Protein AF-A0A838YU15-F1 (afdb_monomer)

Radius of gyration: 14.09 Å; Cα contacts (8 Å, |Δi|>4): 56; chains: 1; bounding box: 26×39×32 Å

Nearest PDB structures (foldseek):
  3thy-assembly1_A  TM=3.405E-01  e=1.687E+00  Homo sapi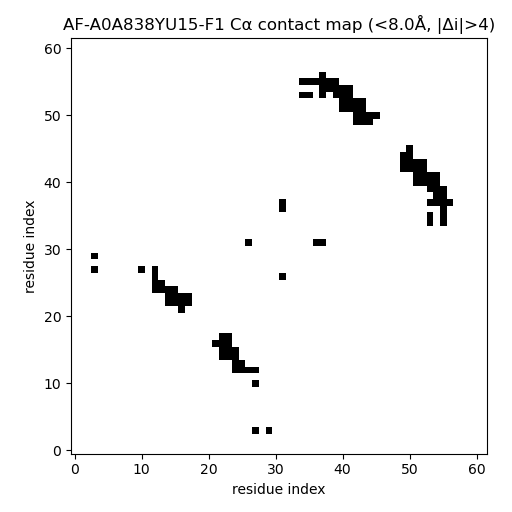ens
  8rz7-assembly1_A  TM=3.131E-01  e=5.794E+00  Homo sapiens

Mean predicted aligned error: 7.68 Å

Foldseek 3Di:
DDDDDPPDP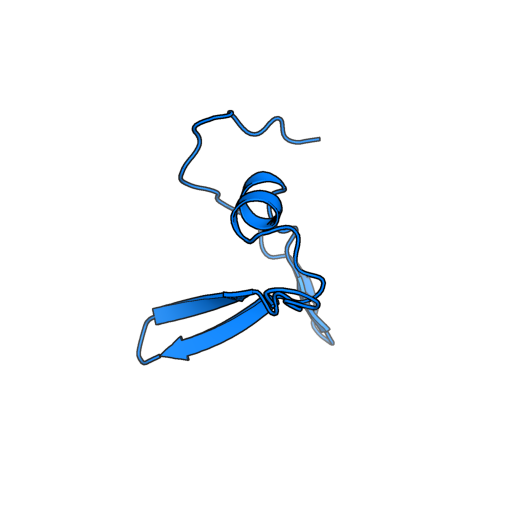DDDWDWDQDPPPGTDTDDDPVVCVVLVVAPDWDWDDDPPDTDIHGPPPCVDDD

Sequence (62 aa):
MTRWKKDETEFTVSLNLDETRGAICIVPKPVVEKLGNPKRIKFVIQDKNIIVNSDVYHKYMR

Solvent-accessible surface area (backbone atoms only — not comparable to full-atom values): 4392 Å² total; per-residue (Å²): 132,87,83,75,61,96,83,65,87,75,82,90,70,70,73,48,78,38,97,88,82,44,75,44,67,76,79,55,65,69,60,42,54,75,52,67,63,40,91,45,74,44,81,41,84,52,96,96,45,75,48,81,42,56,55,59,81,76,86,79,87,129

Secondary structure (DSSP, 8-state):
-----TT--------EEETTTEEE----HHHHHHTTS-S-EEEEEETTEEEEEE--------

pLDDT: mean 81.29, std 14.9, range [38.38, 92.75]

Structure (mmCIF, N/CA/C/O backbone):
data_AF-A0A838YU15-F1
#
_entry.id   AF-A0A838YU15-F1
#
loop_
_atom_site.group_PDB
_atom_site.id
_atom_site.type_symbol
_atom_site.label_atom_id
_atom_site.label_alt_id
_atom_site.label_comp_id
_atom_site.label_asym_id
_atom_site.label_entity_id
_atom_site.label_seq_id
_atom_site.pdbx_PDB_ins_code
_atom_site.Cartn_x
_atom_site.Cartn_y
_atom_site.Cartn_z
_atom_site.occupancy
_atom_site.B_iso_or_equiv
_atom_site.auth_seq_id
_atom_site.auth_comp_id
_atom_site.auth_asym_id
_atom_site.auth_atom_id
_atom_site.pdbx_PDB_model_num
ATOM 1 N N . MET A 1 1 ? 7.105 8.840 16.038 1.00 48.59 1 MET A N 1
ATOM 2 C CA . MET A 1 1 ? 6.019 7.850 15.862 1.00 48.59 1 MET A CA 1
ATOM 3 C C . MET A 1 1 ? 4.694 8.588 15.888 1.00 48.59 1 MET A C 1
ATOM 5 O O . MET A 1 1 ? 4.333 9.116 16.932 1.00 48.59 1 MET A O 1
ATOM 9 N N . THR A 1 2 ? 4.007 8.680 14.753 1.00 57.62 2 THR A N 1
ATOM 10 C CA . THR A 1 2 ? 2.634 9.196 14.678 1.00 57.62 2 THR A CA 1
ATOM 11 C C . THR A 1 2 ? 1.710 8.245 15.439 1.00 57.62 2 THR A C 1
ATOM 13 O O . THR A 1 2 ? 1.650 7.052 15.141 1.00 57.62 2 THR A O 1
ATOM 16 N N . ARG A 1 3 ? 1.046 8.752 16.483 1.00 66.12 3 ARG A N 1
ATOM 17 C CA . ARG A 1 3 ? -0.009 8.030 17.201 1.00 66.12 3 ARG A CA 1
ATOM 18 C C . ARG A 1 3 ? -1.278 8.119 16.358 1.00 66.12 3 ARG A C 1
ATOM 20 O O . ARG A 1 3 ? -1.976 9.122 16.428 1.00 66.12 3 ARG A O 1
ATOM 27 N N . TRP A 1 4 ? -1.537 7.102 15.550 1.00 73.12 4 TRP A N 1
ATOM 28 C CA . TRP A 1 4 ? -2.797 6.979 14.820 1.00 73.12 4 TRP A CA 1
ATOM 29 C C . TRP A 1 4 ? -3.942 6.742 15.806 1.00 73.12 4 TRP A C 1
ATO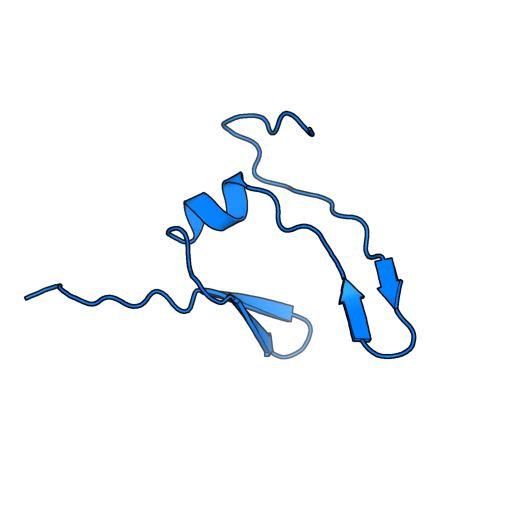M 31 O O . TRP A 1 4 ? -3.783 5.950 16.744 1.00 73.12 4 TRP A O 1
ATOM 41 N N . LYS A 1 5 ? -5.075 7.434 15.639 1.00 75.12 5 LYS A N 1
ATOM 42 C CA . LYS A 1 5 ? -6.248 7.165 16.485 1.00 75.12 5 LYS A CA 1
ATOM 43 C C . LYS A 1 5 ? -6.863 5.829 16.067 1.00 75.12 5 LYS A C 1
ATOM 45 O O . LYS A 1 5 ? -6.800 5.438 14.906 1.00 75.12 5 LYS A O 1
ATOM 50 N N . LYS A 1 6 ? -7.466 5.122 17.025 1.00 69.88 6 LYS A N 1
ATOM 51 C CA . LYS A 1 6 ? -8.021 3.774 16.814 1.00 69.88 6 LYS A CA 1
ATOM 52 C C . LYS A 1 6 ? -9.128 3.737 15.749 1.00 69.88 6 LYS A C 1
ATOM 54 O O . LYS A 1 6 ? -9.246 2.741 15.046 1.00 69.88 6 LYS A O 1
ATOM 59 N N . ASP A 1 7 ? -9.866 4.837 15.617 1.00 80.75 7 ASP A N 1
ATOM 60 C CA . ASP A 1 7 ? -11.034 4.961 14.737 1.00 80.75 7 ASP A CA 1
ATOM 61 C C . ASP A 1 7 ? -10.801 5.964 13.592 1.00 80.75 7 ASP A C 1
ATOM 63 O O . ASP A 1 7 ? -11.742 6.479 12.996 1.00 80.75 7 ASP A O 1
ATOM 67 N N . GLU A 1 8 ? -9.540 6.290 13.302 1.00 82.62 8 GLU A N 1
ATOM 68 C CA . GLU A 1 8 ? -9.178 7.167 12.190 1.00 82.62 8 GLU A CA 1
ATOM 69 C C . GLU A 1 8 ? -9.420 6.449 10.858 1.00 82.62 8 GLU A C 1
ATOM 71 O O . GLU A 1 8 ? -8.900 5.359 10.617 1.00 82.62 8 GLU A O 1
ATOM 76 N N . THR A 1 9 ? -10.244 7.047 10.001 1.00 87.25 9 THR A N 1
ATOM 77 C CA . THR A 1 9 ? -10.601 6.494 8.684 1.00 87.25 9 THR A CA 1
ATOM 78 C C . THR A 1 9 ? -9.858 7.166 7.537 1.00 87.25 9 THR A C 1
ATOM 80 O O . THR A 1 9 ? -9.850 6.643 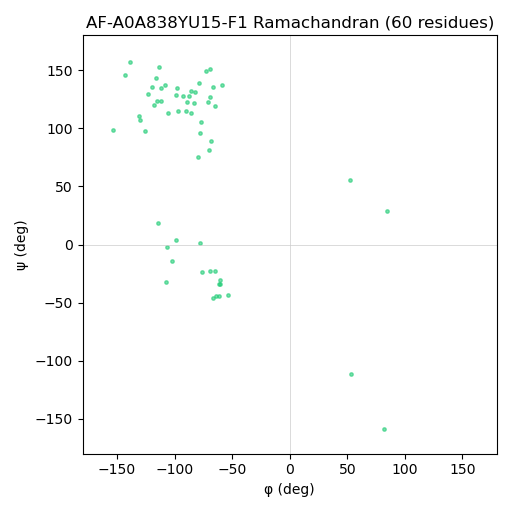6.426 1.00 87.25 9 THR A O 1
ATOM 83 N N . GLU A 1 10 ? -9.227 8.309 7.798 1.00 89.75 10 GLU A N 1
ATOM 84 C CA . GLU A 1 10 ? -8.542 9.125 6.803 1.00 89.75 10 GLU A CA 1
ATOM 85 C C . GLU A 1 10 ? -7.089 9.332 7.209 1.00 89.75 10 GLU A C 1
ATOM 87 O O . GLU A 1 10 ? -6.790 9.723 8.333 1.00 89.75 10 GLU A O 1
ATOM 92 N N . PHE A 1 11 ? -6.177 9.072 6.276 1.00 87.56 11 PHE A N 1
ATOM 93 C CA . PHE A 1 11 ? -4.748 9.171 6.523 1.00 87.56 11 PHE A CA 1
ATOM 94 C C . PHE A 1 11 ? -4.089 9.977 5.413 1.00 87.56 11 PHE A C 1
ATOM 96 O O . PHE A 1 11 ? -3.961 9.506 4.283 1.00 87.56 11 PHE A O 1
ATOM 103 N N . THR A 1 12 ? -3.619 11.173 5.749 1.00 89.94 12 THR A N 1
ATOM 104 C CA . THR A 1 12 ? -2.804 11.978 4.837 1.00 89.94 12 THR A CA 1
ATOM 105 C C . THR A 1 12 ? -1.338 11.616 5.030 1.00 89.94 12 THR A C 1
ATOM 1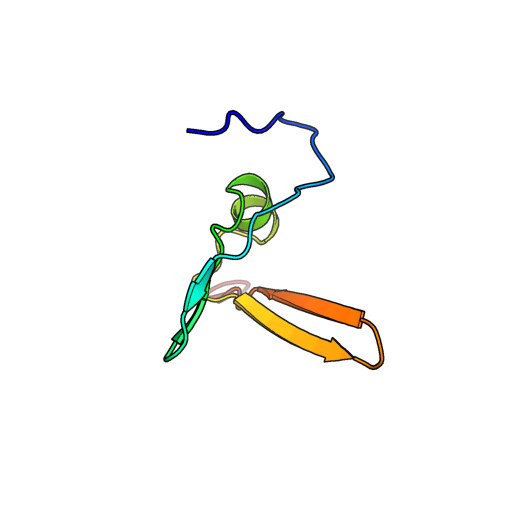07 O O . THR A 1 12 ? -0.803 11.721 6.135 1.00 89.94 12 THR A O 1
ATOM 110 N N . VAL A 1 13 ? -0.677 11.192 3.953 1.00 89.75 13 VAL A N 1
ATOM 111 C CA . VAL A 1 13 ? 0.758 10.888 3.949 1.00 89.75 13 VAL A CA 1
ATOM 112 C C . VAL A 1 13 ? 1.500 11.841 3.028 1.00 89.75 13 VAL A C 1
ATOM 114 O O . VAL A 1 13 ? 1.011 12.198 1.958 1.00 89.75 13 VAL A O 1
ATOM 117 N N . SER A 1 14 ? 2.704 12.231 3.432 1.00 91.25 14 SER A N 1
ATOM 118 C CA . SER A 1 14 ? 3.606 12.977 2.560 1.00 91.25 14 SER A CA 1
ATOM 119 C C . SER A 1 14 ? 4.283 12.028 1.576 1.00 91.25 14 SER A C 1
ATOM 121 O O . SER A 1 14 ? 4.713 10.932 1.950 1.00 91.25 14 SER A O 1
ATOM 123 N N . LEU A 1 15 ? 4.408 12.471 0.327 1.00 90.38 15 LEU A N 1
ATOM 124 C CA . LEU A 1 15 ? 5.212 11.800 -0.686 1.00 90.38 15 LEU A CA 1
ATOM 125 C C . LEU A 1 15 ? 6.613 12.407 -0.682 1.00 90.38 15 LEU A C 1
ATOM 127 O O . LEU A 1 15 ? 6.762 13.622 -0.794 1.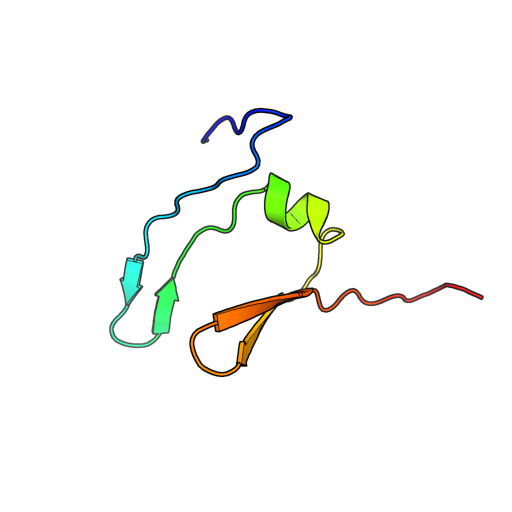00 90.38 15 LEU A O 1
ATOM 131 N N . ASN A 1 16 ? 7.629 11.561 -0.574 1.00 91.19 16 ASN A N 1
ATOM 132 C CA . ASN A 1 16 ? 9.000 11.939 -0.870 1.00 91.19 16 ASN A CA 1
ATOM 133 C C . ASN A 1 16 ? 9.313 11.506 -2.304 1.00 91.19 16 ASN A C 1
ATOM 135 O O . ASN A 1 16 ? 9.275 10.313 -2.601 1.00 91.19 16 ASN A O 1
ATOM 139 N N . LEU A 1 17 ? 9.557 12.462 -3.195 1.00 89.94 17 LEU A N 1
ATOM 140 C CA . LEU A 1 17 ? 9.857 12.174 -4.594 1.00 89.94 17 LEU A CA 1
ATOM 141 C C . LEU A 1 17 ? 11.355 11.907 -4.731 1.00 89.94 17 LEU A C 1
ATOM 143 O O . LEU A 1 17 ? 12.167 12.803 -4.526 1.00 89.94 17 LEU A O 1
ATOM 147 N N . ASP A 1 18 ? 11.705 10.671 -5.068 1.00 88.75 18 ASP A N 1
ATOM 148 C CA . ASP A 1 18 ? 13.061 10.282 -5.431 1.00 88.75 18 ASP A CA 1
ATOM 149 C C . ASP A 1 18 ? 13.175 10.240 -6.960 1.00 88.75 18 ASP A C 1
ATOM 151 O O . ASP A 1 18 ? 12.364 9.607 -7.642 1.00 88.75 18 ASP A O 1
ATOM 155 N N . GLU A 1 19 ? 14.184 10.914 -7.508 1.00 81.69 19 GLU A N 1
ATOM 156 C CA . GLU A 1 19 ? 14.350 11.072 -8.959 1.00 81.69 19 GLU A CA 1
ATOM 157 C C . GLU A 1 19 ? 14.617 9.746 -9.688 1.00 81.69 19 GLU A C 1
ATOM 159 O O . GLU A 1 19 ? 14.347 9.630 -10.881 1.00 81.69 19 GLU A O 1
ATOM 164 N N . THR A 1 20 ? 15.128 8.729 -8.988 1.00 86.06 20 THR A N 1
ATOM 165 C CA . THR A 1 20 ? 15.514 7.441 -9.587 1.00 86.06 20 THR A CA 1
ATOM 166 C C . THR A 1 20 ? 14.550 6.314 -9.217 1.00 86.06 20 THR A C 1
ATOM 168 O O . THR A 1 20 ? 14.341 5.380 -9.990 1.00 86.06 20 THR A O 1
ATOM 171 N N . ARG A 1 21 ? 13.972 6.368 -8.016 1.00 77.12 21 ARG A N 1
ATOM 172 C CA . ARG A 1 21 ? 13.162 5.297 -7.416 1.00 77.12 21 ARG A CA 1
ATOM 173 C C . ARG A 1 21 ? 11.666 5.611 -7.398 1.00 77.12 21 ARG A C 1
ATOM 175 O O . ARG A 1 21 ? 10.883 4.758 -6.984 1.00 77.12 21 ARG A O 1
ATOM 182 N N . GLY A 1 22 ? 11.267 6.795 -7.864 1.00 87.69 22 GLY A N 1
ATOM 183 C CA . GLY A 1 22 ? 9.882 7.256 -7.872 1.00 87.69 22 GLY A CA 1
ATOM 184 C C . GLY A 1 22 ? 9.4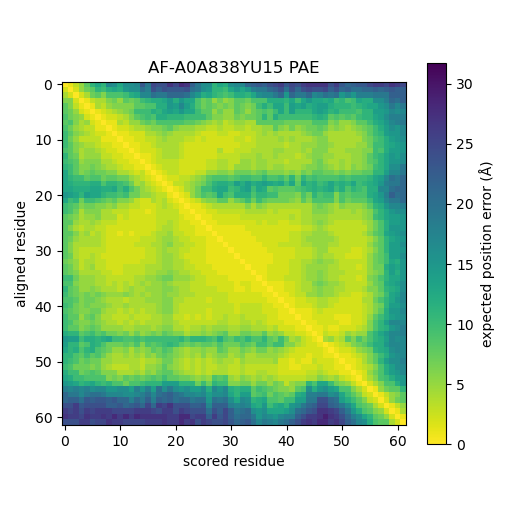39 7.840 -6.527 1.00 87.69 22 GLY A C 1
ATOM 185 O O . GLY A 1 22 ? 10.247 8.268 -5.710 1.00 87.69 22 GLY A O 1
ATOM 186 N N . ALA A 1 23 ? 8.129 7.881 -6.282 1.00 89.75 23 ALA A N 1
ATOM 187 C CA . ALA A 1 23 ? 7.581 8.416 -5.037 1.00 89.75 23 ALA A CA 1
ATOM 188 C C . ALA A 1 23 ? 7.617 7.378 -3.904 1.00 89.75 23 ALA A C 1
ATOM 190 O O . ALA A 1 23 ? 7.140 6.253 -4.057 1.00 89.75 23 ALA A O 1
ATOM 191 N N . ILE A 1 24 ? 8.120 7.781 -2.741 1.00 90.69 24 ILE A N 1
ATOM 192 C CA . ILE A 1 24 ? 8.182 6.972 -1.523 1.00 90.69 24 ILE A CA 1
ATOM 193 C C . ILE A 1 24 ? 7.225 7.564 -0.489 1.00 90.69 24 ILE A C 1
ATOM 195 O O . ILE A 1 24 ? 7.217 8.770 -0.246 1.00 90.69 24 ILE A O 1
ATOM 199 N N . CYS A 1 25 ? 6.447 6.709 0.171 1.00 90.81 25 CYS A N 1
ATOM 200 C CA . CYS A 1 25 ? 5.668 7.090 1.344 1.00 90.81 25 CYS A CA 1
ATOM 201 C C . CYS A 1 25 ? 5.711 6.001 2.414 1.00 90.81 25 CYS A C 1
ATOM 203 O O . CYS A 1 25 ? 5.963 4.827 2.134 1.00 90.81 25 CYS A O 1
ATOM 205 N N . ILE A 1 26 ? 5.455 6.405 3.655 1.00 90.12 26 ILE A N 1
ATOM 206 C CA . ILE A 1 26 ? 5.263 5.477 4.766 1.00 90.12 26 ILE A CA 1
ATOM 207 C C . ILE A 1 26 ? 3.776 5.151 4.830 1.00 90.12 26 ILE A C 1
ATOM 209 O O . ILE A 1 26 ? 2.961 6.025 5.120 1.00 90.12 26 ILE A O 1
ATOM 213 N N . VAL A 1 27 ? 3.428 3.889 4.587 1.00 89.50 27 VAL A N 1
ATOM 214 C CA . VAL A 1 27 ? 2.044 3.428 4.731 1.00 89.50 27 VAL A CA 1
ATOM 215 C C . VAL A 1 27 ? 1.676 3.418 6.222 1.00 89.50 27 VAL A C 1
ATOM 217 O O . VAL A 1 27 ? 2.402 2.812 7.019 1.00 89.50 27 VAL A O 1
ATOM 220 N N . PRO A 1 28 ? 0.570 4.064 6.636 1.00 90.00 28 PRO A N 1
ATOM 221 C CA . PRO A 1 28 ? 0.133 4.064 8.026 1.00 90.00 28 PRO A CA 1
ATOM 222 C C . PRO A 1 28 ? -0.109 2.642 8.532 1.00 90.00 28 PRO A C 1
ATOM 224 O O . PRO A 1 28 ? -0.740 1.823 7.860 1.00 90.00 28 PRO A O 1
ATOM 227 N N . LYS A 1 29 ? 0.346 2.357 9.755 1.00 88.44 29 LYS A N 1
ATOM 228 C CA . LYS A 1 29 ? 0.196 1.033 10.375 1.00 88.44 29 LYS A CA 1
ATOM 229 C C . LYS A 1 29 ? -1.261 0.530 10.387 1.00 88.44 29 LYS A C 1
ATOM 231 O O . LYS A 1 29 ? -1.455 -0.623 10.010 1.00 88.44 29 LYS A O 1
ATOM 236 N N . PRO A 1 30 ? -2.279 1.358 10.713 1.00 88.81 30 PRO A N 1
ATOM 237 C CA . PRO A 1 30 ? -3.670 0.905 10.690 1.00 88.81 30 PRO A CA 1
ATOM 238 C C . PRO A 1 30 ? -4.134 0.433 9.309 1.00 88.81 30 PRO A C 1
ATOM 240 O O . PRO A 1 30 ? -4.900 -0.519 9.220 1.00 88.81 30 PRO A O 1
ATOM 243 N N . VAL A 1 31 ? -3.639 1.043 8.224 1.00 88.06 31 VAL A N 1
ATOM 244 C CA . VAL A 1 31 ? -3.960 0.621 6.850 1.00 88.06 31 VAL A CA 1
ATOM 245 C C . VAL A 1 31 ? -3.372 -0.763 6.569 1.00 88.06 31 VAL A C 1
ATOM 247 O O . VAL A 1 31 ? -4.071 -1.641 6.070 1.00 88.06 31 VAL A O 1
ATOM 250 N N . VAL A 1 32 ? -2.109 -0.991 6.944 1.00 88.06 32 VAL A N 1
ATOM 251 C CA . VAL A 1 32 ? -1.440 -2.297 6.788 1.00 88.06 32 VAL A CA 1
ATOM 252 C C . VAL A 1 32 ? -2.154 -3.388 7.595 1.00 88.06 32 VAL A C 1
ATOM 254 O O . VAL A 1 32 ? -2.402 -4.477 7.076 1.00 88.06 32 VAL A O 1
ATOM 257 N N . GLU A 1 33 ? -2.528 -3.090 8.841 1.00 87.56 33 GLU A N 1
ATOM 258 C CA . GLU A 1 33 ? -3.269 -4.006 9.714 1.00 87.56 33 GLU A CA 1
ATOM 259 C C . GLU A 1 33 ? -4.660 -4.320 9.146 1.00 87.56 33 GLU A C 1
ATOM 261 O O . GLU A 1 33 ? -5.046 -5.488 9.078 1.00 87.56 33 GLU A O 1
ATOM 266 N N . LYS A 1 34 ? -5.386 -3.302 8.661 1.00 85.31 34 LYS A N 1
ATOM 267 C CA . LYS A 1 34 ? -6.712 -3.455 8.041 1.00 85.31 34 LYS A CA 1
ATOM 268 C C . LYS A 1 34 ? -6.672 -4.329 6.786 1.00 85.31 34 LYS A C 1
ATOM 270 O O . LYS A 1 34 ? -7.611 -5.078 6.539 1.00 85.31 34 LYS A O 1
ATOM 275 N N . LEU A 1 35 ? -5.577 -4.262 6.029 1.00 86.06 35 LEU A N 1
ATOM 276 C CA . LEU A 1 35 ? -5.325 -5.090 4.849 1.00 86.06 35 LEU A CA 1
ATOM 277 C C . LEU A 1 35 ? -4.868 -6.526 5.174 1.00 86.06 35 LEU A C 1
ATOM 279 O O . LEU A 1 35 ? -4.594 -7.294 4.249 1.00 86.06 35 LEU A O 1
ATOM 283 N N . GLY A 1 36 ? -4.770 -6.898 6.455 1.00 88.50 36 GLY A N 1
ATOM 284 C CA . GLY A 1 36 ? -4.375 -8.238 6.891 1.00 88.50 36 GLY A CA 1
ATOM 285 C C . GLY A 1 36 ? -2.862 -8.459 6.965 1.00 88.50 36 GLY A C 1
ATOM 286 O O . GLY A 1 36 ? -2.408 -9.585 6.783 1.00 88.50 36 GLY A O 1
ATOM 287 N N . ASN A 1 37 ? -2.075 -7.407 7.223 1.00 88.44 37 ASN A N 1
ATOM 288 C CA . ASN A 1 37 ? -0.605 -7.449 7.288 1.00 88.44 37 ASN A CA 1
ATOM 289 C C . ASN A 1 37 ? 0.054 -8.090 6.048 1.00 88.44 37 ASN A C 1
ATOM 291 O O . ASN A 1 37 ? 0.821 -9.054 6.168 1.00 88.44 37 ASN A O 1
ATOM 295 N N . PRO A 1 38 ? -0.234 -7.583 4.838 1.00 90.12 38 PRO A N 1
ATOM 296 C CA . PRO A 1 38 ? 0.291 -8.170 3.618 1.00 90.12 38 PRO A CA 1
ATOM 297 C C . PRO A 1 38 ? 1.800 -7.953 3.479 1.00 90.12 38 PRO A C 1
ATOM 299 O O . PRO A 1 38 ? 2.348 -6.938 3.905 1.00 90.12 38 PRO A O 1
ATOM 302 N N . LYS A 1 39 ? 2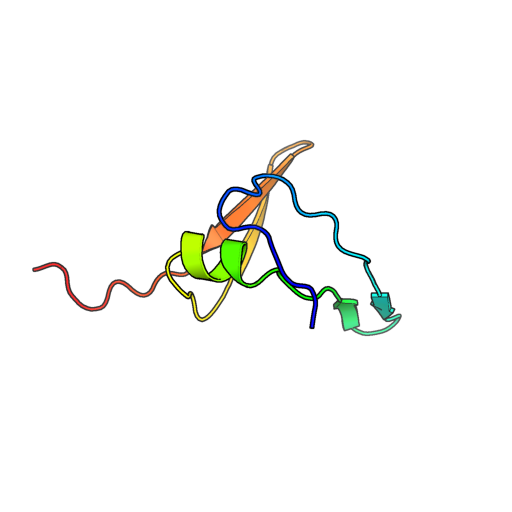.475 -8.881 2.792 1.00 89.06 39 LYS A N 1
ATOM 303 C CA . LYS A 1 39 ? 3.891 -8.710 2.422 1.00 89.06 39 LYS A CA 1
ATOM 304 C C . LYS A 1 39 ? 4.083 -7.745 1.253 1.00 89.06 39 LYS A C 1
ATOM 306 O O . LYS A 1 39 ? 5.173 -7.210 1.078 1.00 89.06 39 LYS A O 1
ATOM 311 N N . ARG A 1 40 ? 3.051 -7.573 0.421 1.00 88.38 40 ARG A N 1
ATOM 312 C CA . ARG A 1 40 ? 3.060 -6.710 -0.763 1.00 88.38 40 ARG A CA 1
ATOM 313 C C . ARG A 1 40 ? 1.708 -6.035 -0.936 1.00 88.38 40 ARG A C 1
ATOM 315 O O . ARG A 1 40 ? 0.667 -6.632 -0.669 1.00 88.38 40 ARG A O 1
ATOM 322 N N . ILE A 1 41 ? 1.743 -4.805 -1.428 1.00 89.19 41 ILE A N 1
ATOM 323 C CA . ILE A 1 41 ? 0.563 -4.021 -1.776 1.00 89.19 41 ILE A CA 1
ATOM 324 C C . ILE A 1 41 ? 0.660 -3.706 -3.268 1.00 89.19 41 ILE A C 1
ATOM 326 O O . ILE A 1 41 ? 1.733 -3.358 -3.759 1.00 89.19 41 ILE A O 1
ATOM 330 N N . LYS A 1 42 ? -0.443 -3.865 -3.995 1.00 90.06 42 LYS A N 1
ATOM 331 C CA . LYS A 1 42 ? -0.546 -3.590 -5.425 1.00 90.06 42 LYS A CA 1
ATOM 332 C C . LYS A 1 42 ? -1.455 -2.389 -5.641 1.00 90.06 42 LYS A C 1
ATOM 334 O O . LYS A 1 42 ? -2.619 -2.418 -5.251 1.00 90.06 42 LYS A O 1
ATOM 339 N N . PHE A 1 43 ? -0.934 -1.371 -6.313 1.00 89.12 43 PHE A N 1
ATOM 340 C CA . PHE A 1 43 ? -1.726 -0.256 -6.821 1.00 89.12 43 PHE A CA 1
ATOM 341 C C . PHE A 1 43 ? -2.250 -0.620 -8.212 1.00 89.12 43 PHE A C 1
ATOM 343 O O . PHE A 1 43 ? -1.486 -1.058 -9.073 1.00 89.12 43 PHE A O 1
ATOM 350 N N . VAL A 1 44 ? -3.554 -0.482 -8.423 1.00 90.25 44 VAL A N 1
ATOM 351 C CA . VAL A 1 44 ? -4.223 -0.728 -9.702 1.00 90.25 44 VAL A CA 1
ATOM 352 C C . VAL A 1 44 ? -4.854 0.579 -10.154 1.00 90.25 44 VAL A C 1
ATOM 354 O O . VAL A 1 44 ? -5.695 1.133 -9.452 1.00 90.25 44 VAL A O 1
ATOM 357 N N . ILE A 1 45 ? -4.439 1.073 -11.317 1.00 92.75 45 ILE A N 1
ATOM 358 C CA . ILE A 1 45 ? -5.010 2.277 -11.922 1.00 92.75 45 ILE A CA 1
ATOM 359 C C . ILE A 1 45 ? -6.279 1.861 -12.670 1.00 92.75 45 ILE A C 1
ATOM 361 O O . ILE A 1 45 ? -6.220 1.000 -13.548 1.00 92.75 45 ILE A O 1
ATOM 365 N N . GLN A 1 46 ? -7.417 2.445 -12.299 1.00 92.50 46 GLN A N 1
ATOM 366 C CA . GLN A 1 46 ? -8.702 2.270 -12.976 1.00 92.50 46 GLN A CA 1
ATOM 367 C C . GLN A 1 46 ? -9.302 3.649 -13.249 1.00 92.50 46 GLN A C 1
ATOM 369 O O . GLN A 1 46 ? -9.750 4.338 -12.332 1.00 92.50 46 GLN A O 1
ATOM 374 N N . ASP A 1 47 ? -9.285 4.059 -14.516 1.00 92.12 47 ASP A N 1
ATOM 375 C CA . ASP A 1 47 ? -9.706 5.386 -14.968 1.00 92.12 47 ASP A CA 1
ATOM 376 C C . ASP A 1 47 ? -8.998 6.521 -14.205 1.00 92.12 47 ASP A C 1
ATOM 378 O O . ASP A 1 47 ? -7.793 6.725 -14.348 1.00 92.12 47 ASP A O 1
ATOM 382 N N . LYS A 1 48 ? -9.755 7.266 -13.388 1.00 92.62 48 LYS A N 1
ATOM 383 C CA . LYS A 1 48 ? -9.281 8.375 -12.547 1.00 92.62 48 LYS A CA 1
ATOM 384 C C . LYS A 1 48 ? -9.043 7.962 -11.091 1.00 92.62 48 LYS A C 1
ATOM 386 O O . LYS A 1 48 ? -8.739 8.817 -10.264 1.00 92.62 48 LYS A O 1
ATOM 391 N N . ASN A 1 49 ? -9.203 6.679 -10.775 1.00 91.62 49 ASN A N 1
ATOM 392 C CA . ASN A 1 49 ? -9.078 6.135 -9.431 1.00 91.62 49 ASN A CA 1
ATOM 393 C C . ASN A 1 49 ? -7.876 5.193 -9.329 1.00 91.62 49 ASN A C 1
ATOM 395 O O . ASN A 1 49 ? -7.475 4.534 -10.291 1.00 91.62 49 ASN A O 1
ATOM 399 N N . ILE A 1 50 ? -7.324 5.094 -8.122 1.00 88.81 50 ILE A N 1
ATOM 400 C CA . ILE A 1 50 ? -6.326 4.086 -7.775 1.00 88.81 50 ILE A CA 1
ATOM 401 C C . ILE A 1 50 ? -6.942 3.170 -6.725 1.00 88.81 50 ILE A C 1
ATOM 403 O O . ILE A 1 50 ? -7.359 3.625 -5.662 1.00 88.81 50 ILE A O 1
ATOM 407 N N . ILE A 1 51 ? -6.976 1.875 -7.023 1.00 88.12 51 ILE A N 1
ATOM 408 C CA . ILE A 1 51 ? -7.386 0.835 -6.083 1.00 88.12 51 ILE A CA 1
ATOM 409 C C . ILE A 1 51 ? -6.137 0.216 -5.467 1.00 88.12 51 ILE A C 1
ATOM 411 O O . ILE A 1 51 ? -5.172 -0.105 -6.163 1.00 88.12 51 ILE A O 1
ATOM 415 N N . VAL A 1 52 ? -6.165 0.031 -4.152 1.00 85.56 52 VAL A N 1
ATOM 416 C CA . VAL A 1 52 ? -5.081 -0.586 -3.390 1.00 85.56 52 VAL A CA 1
ATOM 417 C C . VAL A 1 52 ? -5.508 -1.991 -2.986 1.00 85.56 52 VAL A C 1
ATOM 419 O O . VAL A 1 52 ? -6.419 -2.156 -2.181 1.00 85.56 52 VAL A O 1
ATOM 422 N N . ASN A 1 53 ? -4.833 -3.000 -3.532 1.00 86.56 53 ASN A N 1
ATOM 423 C CA . ASN A 1 53 ? -5.070 -4.404 -3.212 1.00 86.56 53 ASN A CA 1
ATOM 424 C C . ASN A 1 53 ? -3.915 -4.960 -2.379 1.00 86.56 53 ASN A C 1
ATOM 426 O O . ASN A 1 53 ? -2.745 -4.729 -2.690 1.00 86.56 53 ASN A O 1
ATOM 430 N N . SER A 1 54 ? -4.221 -5.739 -1.348 1.00 85.62 54 SER A N 1
ATOM 431 C CA . SER A 1 54 ? -3.221 -6.523 -0.632 1.00 85.62 54 SER A CA 1
ATOM 432 C C . SER A 1 54 ? -3.001 -7.870 -1.314 1.00 85.62 54 SER A C 1
ATOM 434 O O . SER A 1 54 ? -3.947 -8.590 -1.621 1.00 85.62 54 SER A O 1
ATOM 436 N N . ASP A 1 55 ? -1.739 -8.242 -1.529 1.00 78.38 55 ASP A N 1
ATOM 437 C CA . ASP A 1 55 ? -1.378 -9.617 -1.884 1.00 78.38 55 ASP A CA 1
ATOM 438 C C . ASP A 1 55 ? -1.371 -10.437 -0.586 1.00 78.38 55 ASP A C 1
ATOM 440 O O . ASP A 1 55 ? -0.330 -10.666 0.044 1.00 78.38 55 ASP A O 1
ATOM 444 N N . VAL A 1 56 ? -2.572 -10.760 -0.097 1.00 61.97 56 VAL A N 1
ATOM 445 C CA . VAL A 1 56 ? -2.738 -11.625 1.070 1.00 61.97 56 VAL A CA 1
ATOM 446 C C . VAL A 1 56 ? -2.505 -13.050 0.600 1.00 61.97 56 VAL A C 1
ATOM 448 O O . VAL A 1 56 ? -3.341 -13.658 -0.063 1.00 61.97 56 VAL A O 1
ATOM 451 N N . TYR A 1 57 ? -1.350 -13.603 0.953 1.00 50.91 57 TYR A N 1
ATOM 452 C CA . TYR A 1 57 ? -1.081 -15.018 0.750 1.00 50.91 57 TYR A CA 1
ATOM 453 C C . TYR A 1 57 ? -1.979 -15.824 1.705 1.00 50.91 57 TYR A C 1
ATOM 455 O O . TYR A 1 57 ? -1.597 -16.111 2.840 1.00 50.91 57 TYR A O 1
ATOM 463 N N . HIS A 1 58 ? -3.195 -16.170 1.277 1.00 49.16 58 HIS A N 1
ATOM 464 C CA . HIS A 1 58 ? -4.062 -17.108 1.992 1.00 49.16 58 HIS A CA 1
ATOM 465 C C . HIS A 1 58 ? -3.467 -18.513 1.883 1.00 49.16 58 HIS A C 1
ATOM 467 O O . HIS A 1 58 ? -3.856 -19.303 1.030 1.00 49.16 58 HIS A O 1
ATOM 473 N N . LY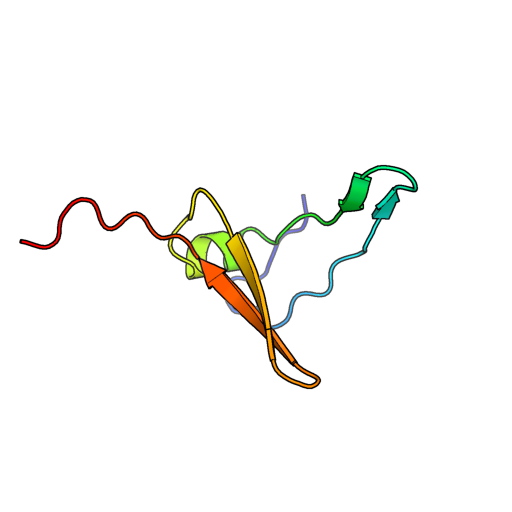S A 1 59 ? -2.473 -18.832 2.725 1.00 41.69 59 LYS A N 1
ATOM 474 C CA . LYS A 1 59 ? -1.837 -20.153 2.663 1.00 41.69 59 LYS A CA 1
ATOM 475 C C . LYS A 1 59 ? -2.762 -21.280 3.125 1.00 41.69 59 LYS A C 1
ATOM 477 O O . LYS A 1 59 ? -2.537 -22.404 2.708 1.00 41.69 59 LYS A O 1
ATOM 482 N N . TYR A 1 60 ? -3.795 -21.026 3.929 1.00 45.53 60 TYR A N 1
ATOM 483 C CA . TYR A 1 60 ? -4.694 -22.086 4.391 1.00 45.53 60 TYR A CA 1
ATOM 484 C C . TYR A 1 60 ? -6.087 -21.539 4.718 1.00 45.53 60 TYR A C 1
ATOM 486 O O . TYR A 1 60 ? -6.316 -21.022 5.806 1.00 45.53 60 TYR A O 1
ATOM 494 N N . MET A 1 61 ? -7.021 -21.689 3.783 1.00 38.38 61 MET A N 1
ATOM 495 C CA . MET A 1 61 ? -8.422 -21.947 4.113 1.00 38.38 61 MET A CA 1
ATOM 496 C C . MET A 1 61 ? -8.805 -23.208 3.344 1.00 38.38 61 MET A C 1
ATOM 498 O O . MET A 1 61 ? -9.009 -23.175 2.132 1.00 38.38 61 MET A O 1
ATOM 502 N N . ARG A 1 62 ? -8.754 -24.329 4.060 1.00 39.41 62 ARG A N 1
ATOM 503 C CA . ARG A 1 62 ? -9.271 -25.635 3.670 1.00 39.41 62 ARG A CA 1
ATOM 504 C C . ARG A 1 62 ? -10.351 -25.993 4.676 1.00 39.41 62 ARG A C 1
ATOM 506 O O . ARG A 1 62 ? -10.154 -25.612 5.853 1.00 39.41 62 ARG A O 1
#